Protein AF-A0A445DQE1-F1 (afdb_monomer)

Structure (mmCIF, N/CA/C/O backbone):
data_AF-A0A445DQE1-F1
#
_entry.id   AF-A0A445DQE1-F1
#
loop_
_atom_site.group_PDB
_atom_site.id
_atom_site.type_symbol
_atom_site.label_atom_id
_atom_site.label_alt_id
_atom_site.label_comp_id
_atom_site.label_asym_id
_atom_site.label_entity_id
_atom_site.label_seq_id
_atom_s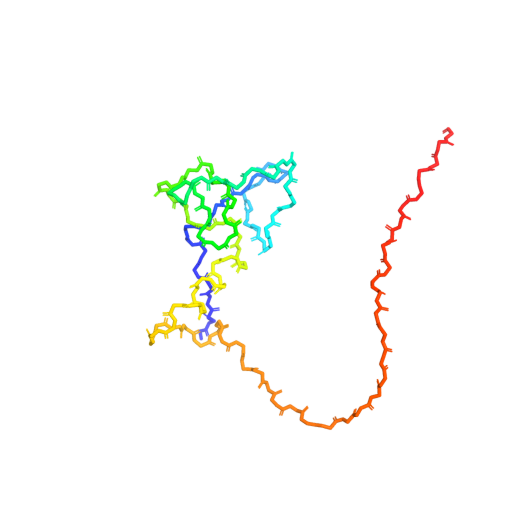ite.pdbx_PDB_ins_code
_atom_site.Cartn_x
_atom_site.Cartn_y
_atom_site.Cartn_z
_atom_site.occupancy
_atom_site.B_iso_or_equiv
_atom_site.auth_seq_id
_atom_site.auth_comp_id
_atom_site.auth_asym_id
_atom_site.auth_atom_id
_atom_site.pdbx_PDB_model_num
ATOM 1 N N . MET A 1 1 ? -15.034 1.030 21.301 1.00 61.09 1 MET A N 1
ATOM 2 C CA . MET A 1 1 ? -13.788 0.702 20.568 1.00 61.09 1 MET A CA 1
ATOM 3 C C . MET A 1 1 ? -13.894 1.284 19.170 1.00 61.09 1 MET A C 1
ATOM 5 O O . MET A 1 1 ? -14.986 1.250 18.622 1.00 61.09 1 MET A O 1
ATOM 9 N N . ARG A 1 2 ? -12.818 1.865 18.627 1.00 74.31 2 ARG A N 1
ATOM 10 C CA . ARG A 1 2 ? -12.796 2.311 17.226 1.00 74.31 2 ARG A CA 1
ATOM 11 C C . ARG A 1 2 ? -12.384 1.144 16.342 1.00 74.31 2 ARG A C 1
ATOM 13 O O . ARG A 1 2 ? -11.491 0.381 16.709 1.00 74.31 2 ARG A O 1
ATOM 20 N N . GLU A 1 3 ? -13.041 1.019 15.206 1.00 75.94 3 GLU A N 1
ATOM 21 C CA . GLU A 1 3 ? -12.692 0.039 14.194 1.00 75.94 3 GLU A CA 1
ATOM 22 C C . GLU A 1 3 ? -11.562 0.594 13.317 1.00 75.94 3 GLU A C 1
ATOM 24 O O . GLU A 1 3 ? -11.566 1.773 12.962 1.00 75.94 3 GLU A O 1
ATOM 29 N N . HIS A 1 4 ? -10.560 -0.232 13.010 1.00 79.19 4 HIS A N 1
ATOM 30 C CA . HIS A 1 4 ? -9.369 0.194 12.275 1.00 79.19 4 HIS A CA 1
ATOM 31 C C . HIS A 1 4 ? -9.087 -0.758 11.118 1.00 79.19 4 HIS A C 1
ATOM 33 O O . HIS A 1 4 ? -9.149 -1.978 11.267 1.00 79.19 4 HIS A O 1
ATOM 39 N N . ILE A 1 5 ? -8.707 -0.193 9.974 1.00 82.88 5 ILE A N 1
ATOM 40 C CA . ILE A 1 5 ? -8.206 -0.969 8.843 1.00 82.88 5 ILE A CA 1
ATOM 41 C C . ILE A 1 5 ? -6.799 -1.452 9.185 1.00 82.88 5 ILE A C 1
ATOM 43 O O . ILE A 1 5 ? -5.920 -0.660 9.521 1.00 82.88 5 ILE A O 1
ATOM 47 N N . ASP A 1 6 ? -6.567 -2.754 9.043 1.00 86.81 6 ASP A N 1
ATOM 48 C CA . ASP A 1 6 ? -5.219 -3.294 9.103 1.00 86.81 6 ASP A CA 1
ATOM 49 C C . ASP A 1 6 ? -4.388 -2.741 7.932 1.00 86.81 6 ASP A C 1
ATOM 51 O O . ASP A 1 6 ? -4.679 -3.000 6.762 1.00 86.81 6 ASP A O 1
ATOM 55 N N . CYS A 1 7 ? -3.326 -2.002 8.237 1.00 89.81 7 CYS A N 1
ATOM 56 C CA . CYS A 1 7 ? -2.404 -1.448 7.246 1.00 89.81 7 CYS A CA 1
ATOM 57 C C . CYS A 1 7 ? -1.252 -2.402 6.881 1.00 89.81 7 CYS A C 1
ATOM 59 O O . CYS A 1 7 ? -0.418 -2.065 6.038 1.00 89.81 7 CYS A O 1
ATOM 61 N N . SER A 1 8 ? -1.200 -3.608 7.463 1.00 90.62 8 SER A N 1
ATOM 62 C CA . SER A 1 8 ? -0.176 -4.602 7.133 1.00 90.62 8 SER A CA 1
ATOM 63 C C . SER A 1 8 ? -0.215 -4.997 5.650 1.00 90.62 8 SER A C 1
ATOM 65 O O . SER A 1 8 ? -1.258 -4.935 4.985 1.00 90.62 8 SER A O 1
ATOM 67 N N . GLN A 1 9 ? 0.931 -5.417 5.108 1.00 93.38 9 GLN A N 1
ATOM 68 C CA . GLN A 1 9 ? 1.095 -5.830 3.704 1.00 93.38 9 GLN A CA 1
ATOM 69 C C . GLN A 1 9 ? 0.796 -4.739 2.656 1.00 93.38 9 GLN A C 1
ATOM 71 O O . GLN A 1 9 ? 0.813 -5.031 1.452 1.00 93.38 9 GLN A O 1
ATOM 76 N N . ILE A 1 10 ? 0.536 -3.495 3.075 1.00 94.81 10 ILE A N 1
ATOM 77 C CA . ILE A 1 10 ? 0.530 -2.334 2.188 1.00 94.81 10 ILE A CA 1
ATOM 78 C C . ILE A 1 10 ? 1.958 -1.807 2.109 1.00 94.81 10 ILE A C 1
ATOM 80 O O . ILE A 1 10 ? 2.621 -1.629 3.127 1.00 94.81 10 ILE A O 1
ATOM 84 N N . GLN A 1 11 ? 2.440 -1.578 0.893 1.00 94.62 11 GLN A N 1
ATOM 85 C CA . GLN A 1 11 ? 3.762 -1.016 0.688 1.00 94.62 11 GLN A CA 1
ATOM 86 C C . GLN A 1 11 ? 3.842 0.413 1.259 1.00 94.62 11 GLN A C 1
ATOM 88 O O . GLN A 1 11 ? 3.069 1.273 0.826 1.00 94.62 11 GLN A O 1
ATOM 93 N N . PRO A 1 12 ? 4.801 0.698 2.156 1.00 94.94 12 PRO A N 1
ATOM 94 C CA . PRO A 1 12 ? 5.110 2.057 2.558 1.00 94.94 12 PRO A CA 1
ATOM 95 C C . PRO A 1 12 ? 5.925 2.771 1.474 1.00 94.94 12 PRO A C 1
ATOM 97 O O . PRO A 1 12 ? 6.743 2.174 0.767 1.00 94.94 12 PRO A O 1
ATOM 100 N N . TYR A 1 13 ? 5.724 4.076 1.373 1.00 92.81 13 TYR A N 1
ATOM 101 C CA . TYR A 1 13 ? 6.457 4.979 0.497 1.00 92.81 13 TYR A CA 1
ATOM 102 C C . TYR A 1 13 ? 7.252 5.975 1.325 1.00 92.81 13 TYR A C 1
ATOM 104 O O . TYR A 1 13 ? 6.909 6.268 2.466 1.00 92.81 13 TYR A O 1
ATOM 112 N N . LYS A 1 14 ? 8.309 6.524 0.728 1.00 93.25 14 LYS A N 1
ATOM 113 C CA . LYS A 1 14 ? 9.028 7.657 1.305 1.00 93.25 14 LYS A CA 1
ATOM 114 C C . LYS A 1 14 ? 8.480 8.943 0.701 1.00 93.25 14 LYS A C 1
ATOM 116 O O . LYS A 1 14 ? 8.559 9.120 -0.511 1.00 93.25 14 LYS A O 1
ATOM 121 N N . SER A 1 15 ? 7.955 9.826 1.540 1.00 91.44 15 SER A N 1
ATOM 122 C CA . SER A 1 15 ? 7.586 11.194 1.170 1.00 91.44 15 SER A CA 1
ATOM 123 C C . SER A 1 15 ? 8.190 12.136 2.197 1.00 91.44 15 SER A C 1
ATOM 125 O O . SER A 1 15 ? 8.043 11.897 3.392 1.00 91.44 15 SER A O 1
ATOM 127 N N . ASN A 1 16 ? 8.925 13.159 1.757 1.00 92.69 16 ASN A N 1
ATOM 128 C CA . ASN A 1 16 ? 9.568 14.130 2.652 1.00 92.69 16 ASN A CA 1
ATOM 129 C C . ASN A 1 16 ? 10.356 13.481 3.810 1.00 92.69 16 ASN A C 1
ATOM 131 O O . ASN A 1 16 ? 10.267 13.911 4.953 1.00 92.69 16 ASN A O 1
ATOM 135 N N . LYS A 1 17 ? 11.124 12.420 3.514 1.00 93.50 17 LYS A N 1
ATOM 136 C CA . LYS A 1 17 ? 11.902 11.617 4.486 1.00 93.50 17 LYS A CA 1
ATOM 137 C C . LYS A 1 17 ? 11.068 10.824 5.513 1.00 93.50 17 LYS A C 1
ATOM 139 O O . LYS A 1 17 ? 11.652 10.134 6.342 1.00 93.50 17 LYS A O 1
ATOM 144 N N . LEU A 1 18 ? 9.739 10.842 5.420 1.00 94.62 18 LEU A N 1
ATOM 145 C CA . LEU A 1 18 ? 8.825 10.072 6.265 1.00 94.62 18 LEU A CA 1
ATOM 146 C C . LEU A 1 18 ? 8.307 8.822 5.545 1.00 94.62 18 LEU A C 1
ATOM 148 O O . LEU A 1 18 ? 8.179 8.802 4.318 1.00 94.62 18 LEU A O 1
ATOM 152 N N . SER A 1 19 ? 7.998 7.782 6.323 1.00 93.44 19 SER A N 1
ATOM 153 C CA . SER A 1 19 ? 7.324 6.574 5.839 1.00 93.44 19 SER A CA 1
ATOM 154 C C . SER A 1 19 ? 5.816 6.801 5.843 1.00 93.44 19 SER A C 1
ATOM 156 O O . SER A 1 19 ? 5.227 7.033 6.897 1.00 93.44 19 SER A O 1
ATOM 158 N N . VAL A 1 20 ? 5.194 6.751 4.669 1.00 95.12 20 VAL A N 1
ATOM 159 C CA . VAL A 1 20 ? 3.766 7.020 4.481 1.00 95.12 20 VAL A CA 1
ATOM 160 C C . VAL A 1 20 ? 3.090 5.871 3.750 1.00 95.12 20 VAL A C 1
ATOM 162 O O . VAL A 1 20 ? 3.708 5.170 2.949 1.00 95.12 20 VAL A O 1
ATOM 165 N N . ILE A 1 21 ? 1.795 5.694 3.991 1.00 94.44 21 ILE A N 1
ATOM 166 C CA . ILE A 1 21 ? 0.959 4.761 3.238 1.00 94.44 21 ILE A CA 1
ATOM 167 C C . ILE A 1 21 ? 0.063 5.570 2.312 1.00 94.44 21 ILE A C 1
ATOM 169 O O . ILE A 1 21 ? -0.560 6.546 2.722 1.00 94.44 21 ILE A O 1
ATOM 173 N N . ALA A 1 22 ? -0.003 5.156 1.052 1.00 94.06 22 ALA A N 1
ATOM 174 C CA . ALA A 1 22 ? -0.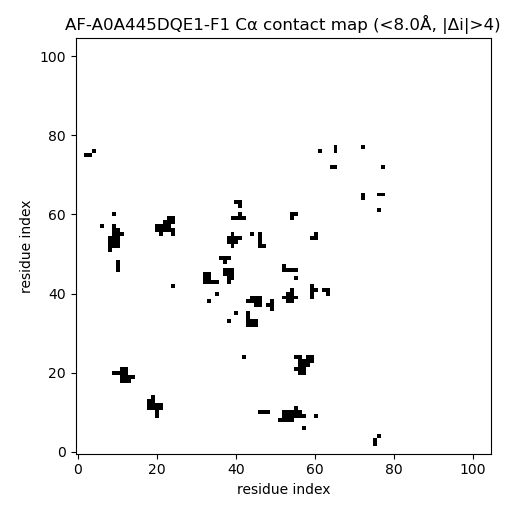846 5.815 0.076 1.00 94.06 22 ALA A CA 1
ATOM 175 C C . ALA A 1 22 ? -2.319 5.439 0.270 1.00 94.06 22 ALA A C 1
ATOM 177 O O . ALA A 1 22 ? -2.652 4.255 0.384 1.00 94.06 22 ALA A O 1
ATOM 178 N N . LEU A 1 23 ? -3.203 6.438 0.248 1.00 93.50 23 LEU A N 1
ATOM 179 C CA . LEU A 1 23 ? -4.650 6.215 0.230 1.00 93.50 23 LEU A CA 1
ATOM 180 C C . LEU A 1 23 ? -5.067 5.586 -1.106 1.00 93.50 23 LEU A C 1
ATOM 182 O O . LEU A 1 23 ? -5.633 4.493 -1.128 1.00 93.50 23 LEU A O 1
ATOM 186 N N . GLU A 1 24 ? -4.658 6.212 -2.209 1.00 93.06 24 GLU A N 1
ATOM 187 C CA . GLU A 1 24 ? -4.890 5.763 -3.584 1.00 93.06 24 GLU A CA 1
ATOM 188 C C . GLU A 1 24 ? -3.595 5.309 -4.277 1.00 93.06 24 GLU A C 1
ATOM 190 O O . GLU A 1 24 ? -2.498 5.660 -3.832 1.00 93.06 24 GLU A O 1
ATOM 195 N N . PRO A 1 25 ? -3.665 4.502 -5.354 1.00 91.56 25 PRO A N 1
ATOM 196 C CA . PRO A 1 25 ? -2.483 4.136 -6.117 1.00 91.56 25 PRO A CA 1
ATOM 197 C C . PRO A 1 25 ? -1.792 5.396 -6.641 1.00 91.56 25 PRO A C 1
ATOM 199 O O . PRO A 1 25 ? -2.412 6.200 -7.332 1.00 91.56 25 PRO A O 1
ATOM 202 N N . LEU A 1 26 ? -0.496 5.546 -6.355 1.00 89.19 26 LEU A N 1
ATOM 203 C CA . LEU A 1 26 ? 0.286 6.658 -6.895 1.00 89.19 26 LEU A CA 1
ATOM 204 C C . LEU A 1 26 ? 0.214 6.657 -8.436 1.00 89.19 26 LEU A C 1
ATOM 206 O O . LEU A 1 26 ? 0.153 5.573 -9.035 1.00 89.19 26 LEU A O 1
ATOM 210 N N . PRO A 1 27 ? 0.297 7.825 -9.097 1.00 83.12 27 PRO A N 1
ATOM 211 C CA . PRO A 1 27 ? 0.429 7.892 -10.547 1.00 83.12 27 PRO A CA 1
ATOM 212 C C . PRO A 1 27 ? 1.665 7.104 -11.014 1.00 83.12 27 PRO A C 1
ATOM 214 O O . PRO A 1 27 ? 2.652 6.925 -10.289 1.00 83.12 27 PRO A O 1
ATOM 217 N N . HIS A 1 28 ? 1.572 6.506 -12.198 1.00 69.75 28 HIS A N 1
ATOM 218 C CA . HIS A 1 28 ? 2.596 5.614 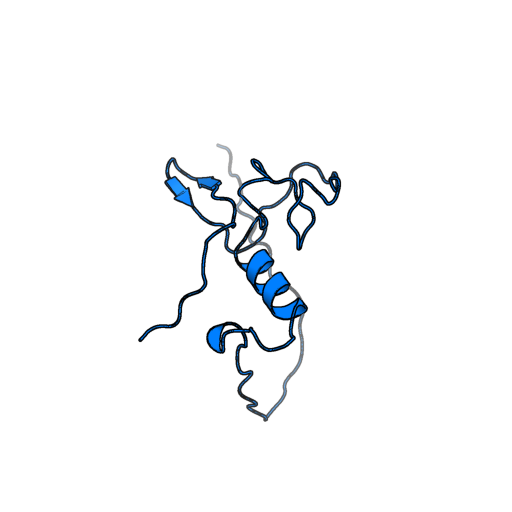-12.741 1.00 69.75 28 HIS A CA 1
ATOM 219 C C . HIS A 1 28 ? 3.385 6.346 -13.830 1.00 69.75 28 HIS A C 1
ATOM 221 O O . HIS A 1 28 ? 2.783 6.823 -14.782 1.00 69.75 28 HIS A O 1
ATOM 227 N N . HIS A 1 29 ? 4.717 6.367 -13.744 1.00 55.12 29 HIS A N 1
ATOM 228 C CA . HIS A 1 29 ? 5.593 6.938 -14.782 1.00 55.12 29 HIS A CA 1
ATOM 229 C C . HIS A 1 29 ? 6.020 5.909 -15.855 1.00 55.12 29 HIS A C 1
ATOM 231 O O . HIS A 1 29 ? 7.083 6.021 -16.450 1.00 55.12 29 HIS A O 1
ATOM 237 N N . GLY A 1 30 ? 5.215 4.869 -16.105 1.00 54.88 30 GLY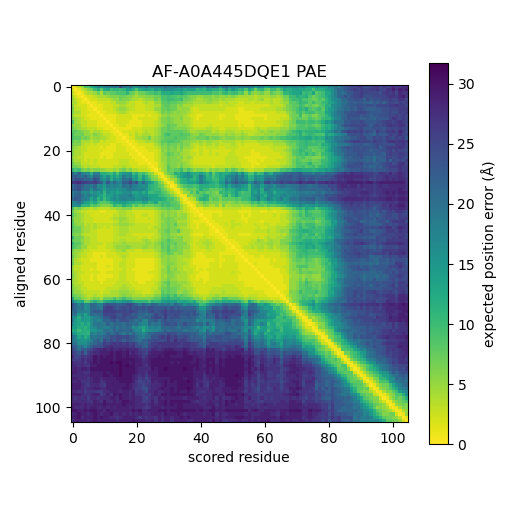 A N 1
ATOM 238 C CA . GLY A 1 30 ? 5.563 3.836 -17.094 1.00 54.88 30 GLY A CA 1
ATOM 239 C C . GLY A 1 30 ? 4.713 2.580 -16.959 1.00 54.88 30 GLY A C 1
ATOM 240 O O . GLY A 1 30 ? 4.935 1.759 -16.075 1.00 54.88 30 GLY A O 1
ATOM 241 N N . SER A 1 31 ? 3.677 2.461 -17.778 1.00 54.72 31 SER A N 1
ATOM 242 C CA . SER A 1 31 ? 2.622 1.446 -17.717 1.00 54.72 31 SER A CA 1
ATOM 243 C C . SER A 1 31 ? 3.069 0.070 -18.226 1.00 54.72 31 SER A C 1
ATOM 245 O O . SER A 1 31 ? 2.595 -0.428 -19.239 1.00 54.72 31 SER A O 1
ATOM 247 N N . VAL A 1 32 ? 3.932 -0.615 -17.483 1.00 59.75 32 VAL A N 1
ATOM 248 C CA . VAL A 1 32 ? 4.211 -2.038 -17.720 1.00 59.75 32 VAL A CA 1
ATOM 249 C C . VAL A 1 32 ? 3.514 -2.862 -16.644 1.00 59.75 32 VAL A C 1
ATOM 251 O O . VAL A 1 32 ? 3.959 -2.941 -15.499 1.00 59.75 32 VAL A O 1
ATOM 254 N N . LYS A 1 33 ? 2.358 -3.437 -17.009 1.00 61.75 33 LYS A N 1
ATOM 255 C CA . LYS A 1 33 ? 1.634 -4.415 -16.183 1.00 61.75 33 LYS A CA 1
ATOM 256 C C . LYS A 1 33 ? 2.585 -5.587 -15.924 1.00 61.75 33 LYS A C 1
ATOM 258 O O . LYS A 1 33 ? 2.946 -6.300 -16.855 1.00 61.75 33 LYS A O 1
ATOM 263 N N . TRP A 1 34 ? 3.028 -5.754 -14.680 1.00 65.44 34 TRP A N 1
ATOM 264 C CA . TRP A 1 34 ? 4.024 -6.772 -14.342 1.00 65.44 34 TRP A CA 1
ATOM 265 C C . TRP A 1 34 ? 3.369 -8.135 -14.091 1.00 65.44 34 TRP A C 1
ATOM 267 O O . TRP A 1 34 ? 2.163 -8.220 -13.846 1.00 65.44 34 TRP A O 1
ATOM 277 N N . ARG A 1 35 ? 4.162 -9.216 -14.148 1.00 64.06 35 ARG A N 1
ATOM 278 C CA . ARG A 1 35 ? 3.674 -10.574 -13.856 1.00 64.06 35 ARG A CA 1
ATOM 279 C C . ARG A 1 35 ? 2.983 -10.622 -12.487 1.00 64.06 35 ARG A C 1
ATOM 281 O O . ARG A 1 35 ? 3.479 -10.054 -11.516 1.00 64.06 35 ARG A O 1
ATOM 288 N N . MET A 1 36 ? 1.867 -11.353 -12.420 1.00 64.31 36 MET A N 1
ATOM 289 C CA . MET A 1 36 ? 0.944 -11.383 -11.275 1.00 64.31 36 MET A CA 1
ATOM 290 C C . MET A 1 36 ? 1.648 -11.626 -9.928 1.00 64.31 36 MET A C 1
ATOM 292 O O . MET A 1 36 ? 1.282 -11.014 -8.929 1.00 64.31 36 MET A O 1
ATOM 296 N N . ALA A 1 37 ? 2.690 -12.466 -9.914 1.00 69.69 37 ALA A N 1
ATOM 297 C CA . ALA A 1 37 ? 3.412 -12.865 -8.706 1.00 69.69 37 ALA A CA 1
ATOM 298 C C . ALA A 1 37 ? 4.170 -11.723 -8.002 1.00 69.69 37 ALA A C 1
ATOM 300 O O . ALA A 1 37 ? 4.332 -11.776 -6.787 1.00 69.69 37 ALA A O 1
ATOM 301 N N . SER A 1 38 ? 4.607 -10.684 -8.724 1.00 79.12 38 SER A N 1
ATOM 302 C CA . SER A 1 38 ? 5.408 -9.578 -8.166 1.00 79.12 38 SER A CA 1
ATOM 303 C C . SER A 1 38 ? 4.687 -8.226 -8.168 1.00 79.12 38 SER A C 1
ATOM 305 O O . SER A 1 38 ? 5.308 -7.160 -8.106 1.00 79.12 38 SER A O 1
ATOM 307 N N . SER A 1 39 ? 3.356 -8.264 -8.237 1.00 90.00 39 SER A N 1
ATOM 308 C CA . SER A 1 39 ? 2.519 -7.081 -8.407 1.00 90.00 39 SER A CA 1
ATOM 309 C C . SER A 1 39 ? 1.407 -6.984 -7.361 1.00 90.00 39 SER A C 1
ATOM 311 O O . SER A 1 39 ? 1.015 -7.968 -6.736 1.00 90.00 39 SER A O 1
ATOM 313 N N . CYS A 1 40 ? 0.887 -5.772 -7.176 1.00 91.44 40 CYS A N 1
ATOM 314 C CA . CYS A 1 40 ? -0.282 -5.495 -6.357 1.00 91.44 40 CYS A CA 1
ATOM 315 C C . CYS A 1 40 ? -1.456 -6.360 -6.821 1.00 91.44 40 CYS A C 1
ATOM 317 O O . CYS A 1 40 ? -1.827 -6.327 -7.997 1.00 91.44 40 CYS A O 1
ATOM 319 N N . LYS A 1 41 ? -2.095 -7.065 -5.881 1.00 89.88 41 LYS A N 1
ATOM 320 C CA . LYS A 1 41 ? -3.221 -7.963 -6.185 1.00 89.88 41 LYS A CA 1
ATOM 321 C C . LYS A 1 41 ? -4.417 -7.256 -6.833 1.00 89.88 41 LYS A C 1
ATOM 323 O O . LYS A 1 41 ? -5.217 -7.911 -7.492 1.00 89.88 41 LYS A O 1
ATOM 328 N N . THR A 1 42 ? -4.532 -5.937 -6.668 1.00 90.69 42 THR A N 1
ATOM 329 C CA . THR A 1 42 ? -5.688 -5.160 -7.139 1.00 90.69 42 THR A CA 1
ATOM 330 C C . THR A 1 42 ? -5.413 -4.428 -8.447 1.00 90.69 42 THR A C 1
ATOM 332 O O . THR A 1 42 ? -6.167 -4.586 -9.403 1.00 90.69 42 THR A O 1
ATOM 335 N N . CYS A 1 43 ? -4.343 -3.631 -8.514 1.00 89.38 43 CYS A N 1
ATOM 336 C CA . CYS A 1 43 ? -4.043 -2.783 -9.676 1.00 89.38 43 CYS A CA 1
ATOM 337 C C . CYS A 1 43 ? -2.885 -3.297 -10.547 1.00 89.38 43 CYS A C 1
ATOM 339 O O . CYS A 1 43 ? -2.554 -2.667 -11.547 1.00 89.38 43 CYS A O 1
ATOM 341 N N . ARG A 1 44 ? -2.254 -4.425 -10.180 1.00 87.75 44 ARG A N 1
ATOM 342 C CA . ARG A 1 44 ? -1.112 -5.038 -10.890 1.00 87.75 44 ARG A CA 1
ATOM 343 C C . ARG A 1 44 ? 0.128 -4.135 -11.022 1.00 87.75 44 ARG A C 1
ATOM 345 O O . ARG A 1 44 ? 1.006 -4.393 -11.844 1.00 87.75 44 ARG A O 1
ATOM 352 N N . ARG A 1 45 ? 0.236 -3.099 -10.182 1.00 87.25 45 ARG A N 1
ATOM 353 C CA . ARG A 1 45 ? 1.444 -2.269 -10.036 1.00 87.25 45 ARG A CA 1
ATOM 354 C C . ARG A 1 45 ? 2.585 -3.080 -9.421 1.00 87.25 45 ARG A C 1
ATOM 356 O O . ARG A 1 45 ? 2.345 -3.843 -8.491 1.00 87.25 45 ARG A O 1
ATOM 363 N N . LYS A 1 46 ? 3.822 -2.885 -9.886 1.00 87.75 46 LYS A N 1
ATOM 364 C CA . LYS A 1 46 ? 5.013 -3.515 -9.290 1.00 87.75 46 LYS A CA 1
ATOM 365 C C . LYS A 1 46 ? 5.180 -3.091 -7.826 1.00 87.75 46 LYS A C 1
ATOM 367 O O . LYS A 1 46 ? 5.109 -1.901 -7.513 1.00 87.75 46 LYS A O 1
ATOM 372 N N . LEU A 1 47 ? 5.427 -4.064 -6.954 1.00 90.06 47 LEU A N 1
ATOM 373 C CA . LEU A 1 47 ? 5.781 -3.825 -5.555 1.00 90.06 47 LEU A CA 1
ATOM 374 C C . LEU A 1 47 ? 7.303 -3.897 -5.393 1.00 90.06 47 LEU A C 1
ATOM 376 O O . LEU A 1 47 ? 7.966 -4.692 -6.057 1.00 90.06 47 LEU A O 1
ATOM 380 N N . ALA A 1 48 ? 7.857 -3.060 -4.519 1.00 89.19 48 ALA A N 1
ATOM 381 C CA . ALA A 1 48 ? 9.282 -3.014 -4.207 1.00 89.19 48 ALA A CA 1
ATOM 382 C C . ALA A 1 48 ? 9.752 -4.323 -3.559 1.00 89.19 48 ALA A C 1
ATOM 384 O O . ALA A 1 48 ? 10.823 -4.821 -3.886 1.00 89.19 48 ALA A O 1
ATOM 385 N N . ASN A 1 49 ? 8.921 -4.899 -2.685 1.00 89.50 49 ASN A N 1
ATOM 386 C CA . ASN A 1 49 ? 9.163 -6.205 -2.086 1.00 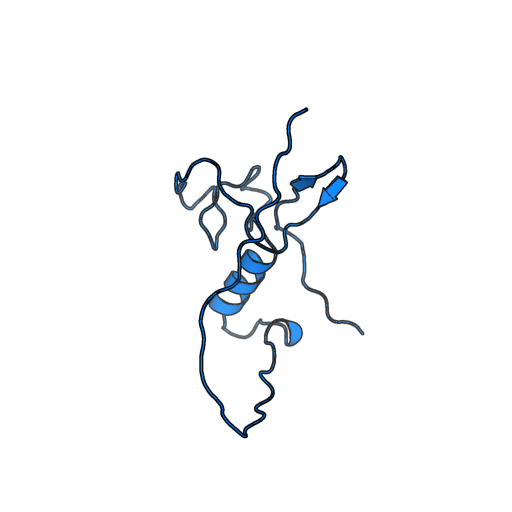89.50 49 ASN A CA 1
ATOM 387 C C . ASN A 1 49 ? 7.873 -7.050 -2.114 1.00 89.50 49 ASN A C 1
ATOM 389 O O . ASN A 1 49 ? 7.039 -6.922 -1.216 1.00 89.50 49 ASN A O 1
ATOM 393 N N . PRO A 1 50 ? 7.678 -7.894 -3.143 1.00 87.62 50 PRO A N 1
ATOM 394 C CA . PRO A 1 50 ? 6.459 -8.690 -3.300 1.00 87.62 50 PRO A CA 1
ATOM 395 C C . PRO A 1 50 ? 6.324 -9.848 -2.296 1.00 87.62 50 PRO A C 1
ATOM 397 O O . PRO A 1 50 ? 5.239 -10.416 -2.175 1.00 87.62 50 PRO A O 1
ATOM 400 N N . ASN A 1 51 ? 7.392 -10.191 -1.563 1.00 89.31 51 ASN A N 1
ATOM 401 C CA . ASN A 1 51 ? 7.333 -11.194 -0.496 1.00 89.31 51 ASN A CA 1
ATOM 402 C C . ASN A 1 51 ? 6.695 -10.624 0.780 1.00 89.31 51 ASN A C 1
ATOM 404 O O . ASN A 1 51 ? 6.031 -11.351 1.513 1.00 89.31 51 ASN A O 1
ATOM 408 N N . LEU A 1 52 ? 6.866 -9.319 1.021 1.00 91.50 52 LEU A N 1
ATOM 409 C CA . LEU A 1 52 ? 6.343 -8.624 2.202 1.00 91.50 52 LEU A CA 1
ATOM 410 C C . LEU A 1 52 ? 5.026 -7.893 1.926 1.00 91.50 52 LEU A C 1
ATOM 412 O O . LEU A 1 52 ? 4.135 -7.852 2.774 1.00 91.50 52 LEU A O 1
ATOM 416 N N . TYR A 1 53 ? 4.891 -7.312 0.734 1.00 93.50 53 TYR A N 1
ATOM 417 C CA . TYR A 1 53 ? 3.758 -6.467 0.380 1.00 93.50 53 TYR A CA 1
ATOM 418 C C . TYR A 1 53 ? 2.881 -7.135 -0.668 1.00 93.50 53 TYR A C 1
ATOM 420 O O . TYR A 1 53 ? 3.362 -7.785 -1.595 1.00 93.50 53 TYR A O 1
ATOM 428 N N . ARG A 1 54 ? 1.567 -6.936 -0.544 1.00 93.25 54 ARG A N 1
ATOM 429 C CA . ARG A 1 54 ? 0.566 -7.445 -1.498 1.00 93.25 54 ARG A CA 1
ATOM 430 C C . ARG A 1 54 ? -0.278 -6.343 -2.125 1.00 93.25 54 ARG A C 1
ATOM 432 O O . ARG A 1 54 ? -0.917 -6.582 -3.153 1.00 93.25 54 ARG A O 1
ATOM 439 N N . TYR A 1 55 ? -0.256 -5.150 -1.535 1.00 94.06 55 TYR A N 1
ATOM 440 C CA . TYR A 1 55 ? -1.029 -3.992 -1.968 1.00 94.06 55 TYR A CA 1
ATOM 441 C C . TYR A 1 55 ? -0.141 -2.752 -2.055 1.00 94.06 55 TYR A C 1
ATOM 443 O O . TYR A 1 55 ? 0.812 -2.603 -1.295 1.00 94.06 55 TYR A O 1
ATOM 451 N N . CYS A 1 56 ? -0.466 -1.852 -2.981 1.00 93.56 56 CYS A N 1
ATOM 452 C CA . CYS A 1 56 ? 0.241 -0.580 -3.144 1.00 93.56 56 CYS A CA 1
ATOM 453 C C . CYS A 1 56 ? -0.455 0.605 -2.459 1.00 93.56 56 CYS A C 1
ATOM 455 O O . CYS A 1 56 ? 0.121 1.677 -2.390 1.00 93.56 56 CYS A O 1
ATOM 457 N N . SER A 1 57 ? -1.706 0.458 -2.025 1.00 94.56 57 SER A N 1
ATOM 458 C CA . SER A 1 57 ? -2.479 1.529 -1.387 1.00 94.56 57 SER A CA 1
ATOM 459 C C . SER A 1 57 ? -3.580 0.949 -0.503 1.00 94.56 57 SER A C 1
ATOM 461 O O . SER A 1 57 ? -3.935 -0.230 -0.646 1.00 94.56 57 SER A O 1
ATOM 463 N N . ILE A 1 58 ? -4.141 1.783 0.375 1.00 94.12 58 ILE A N 1
ATOM 464 C CA . ILE A 1 58 ? -5.293 1.435 1.218 1.00 94.12 58 ILE A CA 1
ATOM 465 C C . ILE A 1 58 ? -6.486 1.054 0.342 1.00 94.12 58 ILE A C 1
ATOM 467 O O . ILE A 1 58 ? -7.036 -0.035 0.517 1.00 94.12 58 ILE A O 1
ATOM 471 N N . SER A 1 59 ? -6.809 1.851 -0.680 1.00 93.25 59 SER A N 1
ATOM 472 C CA . SER A 1 59 ? -7.906 1.548 -1.605 1.00 93.2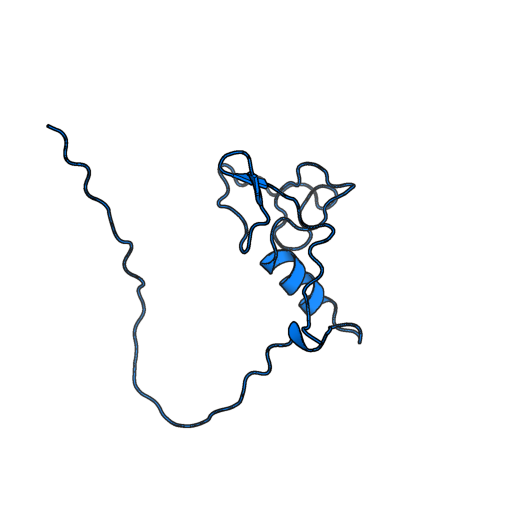5 59 SER A CA 1
ATOM 473 C C . SER A 1 59 ? -7.730 0.201 -2.315 1.00 93.25 59 SER A C 1
ATOM 475 O O . SER A 1 59 ? -8.692 -0.546 -2.504 1.00 93.25 59 SER A O 1
ATOM 477 N N . CYS A 1 60 ? -6.491 -0.192 -2.640 1.00 92.69 60 CYS A N 1
ATOM 478 C CA . CYS A 1 60 ? -6.219 -1.504 -3.217 1.00 92.69 60 CYS A CA 1
ATOM 479 C C . CYS A 1 60 ? -6.502 -2.645 -2.238 1.00 92.69 60 CYS A C 1
ATOM 481 O O . CYS A 1 60 ? -7.053 -3.662 -2.664 1.00 92.69 60 CYS A O 1
ATOM 483 N N . LYS A 1 61 ? -6.139 -2.497 -0.958 1.00 92.00 61 LYS A N 1
ATOM 484 C CA . LYS A 1 61 ? -6.424 -3.508 0.068 1.00 92.00 61 LYS A CA 1
ATOM 485 C C . LYS A 1 61 ? -7.926 -3.617 0.320 1.00 92.00 61 LYS A C 1
ATOM 487 O O . LYS A 1 61 ? -8.456 -4.722 0.265 1.00 92.00 61 LYS A O 1
ATOM 492 N N . VAL A 1 62 ? -8.609 -2.484 0.483 1.00 90.88 62 VAL A N 1
ATOM 493 C CA . VAL A 1 62 ? -10.067 -2.411 0.673 1.00 90.88 62 VAL A CA 1
ATOM 494 C C . VAL A 1 62 ? -10.804 -3.121 -0.464 1.00 90.88 62 VAL A C 1
ATOM 496 O O . VAL A 1 62 ? -11.564 -4.055 -0.222 1.00 90.88 62 VAL A O 1
ATOM 499 N N . ARG A 1 63 ? -10.493 -2.785 -1.723 1.00 89.88 63 ARG A N 1
ATOM 500 C CA . ARG A 1 63 ? -11.090 -3.443 -2.900 1.00 89.88 63 ARG A CA 1
ATOM 501 C C . ARG A 1 63 ? -10.823 -4.947 -2.949 1.00 89.88 63 ARG A C 1
ATOM 503 O O . ARG A 1 63 ? -11.654 -5.694 -3.456 1.00 89.88 63 ARG A O 1
ATOM 510 N N . ALA A 1 64 ? -9.662 -5.400 -2.479 1.00 87.62 64 ALA A N 1
ATOM 511 C CA . ALA A 1 64 ? -9.344 -6.822 -2.443 1.00 87.62 64 ALA A CA 1
ATOM 512 C C . ALA A 1 64 ? -10.092 -7.569 -1.334 1.00 87.62 64 ALA A C 1
ATOM 514 O O . ALA A 1 64 ? -10.424 -8.731 -1.535 1.00 87.62 64 ALA A O 1
ATOM 515 N N . VAL A 1 65 ? -10.347 -6.926 -0.193 1.00 85.12 65 VAL A N 1
ATOM 516 C CA . VAL A 1 65 ? -11.171 -7.486 0.889 1.00 85.12 65 VAL A CA 1
ATOM 517 C C . VAL A 1 65 ? -12.628 -7.584 0.440 1.00 85.12 65 VAL A C 1
ATOM 519 O O . VAL A 1 65 ? -13.216 -8.653 0.552 1.00 85.12 65 VAL A O 1
ATOM 522 N N . LEU A 1 66 ? -13.163 -6.523 -0.172 1.00 82.62 66 LEU A N 1
ATOM 523 C CA . LEU A 1 66 ? -14.532 -6.500 -0.698 1.00 82.62 66 LEU A CA 1
ATOM 524 C C . LEU A 1 66 ? -14.783 -7.583 -1.762 1.00 82.62 66 LEU A C 1
ATOM 526 O O . LEU A 1 66 ? -15.848 -8.180 -1.787 1.00 82.62 66 LEU A O 1
ATOM 530 N N . LYS A 1 67 ? -13.798 -7.883 -2.621 1.00 79.75 67 LYS A N 1
ATOM 531 C CA . LYS A 1 67 ? -13.926 -8.909 -3.677 1.00 79.75 67 LYS A CA 1
ATOM 532 C C . LYS A 1 67 ? -13.880 -10.361 -3.191 1.00 79.75 67 LYS A C 1
ATOM 534 O O . LYS A 1 67 ? -14.144 -11.254 -3.987 1.00 79.75 67 LYS A O 1
ATOM 539 N N . LYS A 1 68 ? -13.458 -10.616 -1.952 1.00 69.00 68 LYS A N 1
ATOM 540 C CA . LYS A 1 68 ? -13.245 -11.969 -1.404 1.00 69.00 68 LYS A CA 1
ATOM 541 C C . LYS A 1 68 ? -14.399 -12.440 -0.518 1.00 69.00 68 LYS A C 1
ATOM 543 O O . LYS A 1 68 ? -14.190 -13.316 0.310 1.00 69.00 68 LYS A O 1
ATOM 548 N N . SER A 1 69 ? -15.560 -11.804 -0.620 1.00 56.22 69 SER A N 1
ATOM 549 C CA . SER A 1 69 ? -16.671 -11.963 0.311 1.00 56.22 69 SER A CA 1
ATOM 550 C C . SER A 1 69 ? -17.272 -13.374 0.301 1.00 56.22 69 SER A C 1
ATOM 552 O O . SER A 1 69 ? -18.278 -13.602 -0.355 1.00 56.22 69 SER A O 1
ATOM 554 N N . ASP A 1 70 ? -16.680 -14.249 1.112 1.00 54.69 70 ASP A N 1
ATOM 555 C CA . ASP A 1 70 ? -17.352 -15.273 1.907 1.00 54.69 70 ASP A CA 1
ATOM 556 C C . ASP A 1 70 ? -16.983 -14.970 3.381 1.00 54.69 70 ASP A C 1
ATOM 558 O O . ASP A 1 70 ? -15.868 -15.199 3.845 1.00 54.69 70 ASP A O 1
ATOM 562 N N . HIS A 1 71 ? -17.898 -14.331 4.112 1.00 53.56 71 HIS A N 1
ATOM 563 C CA . HIS A 1 71 ? -17.970 -14.265 5.586 1.00 53.56 71 HIS A CA 1
ATOM 564 C C . HIS A 1 71 ? -16.914 -13.530 6.450 1.00 53.56 71 HIS A C 1
ATOM 566 O O . HIS A 1 71 ? -17.161 -13.400 7.646 1.00 53.56 71 HIS A O 1
ATOM 572 N N . SER A 1 72 ? -15.800 -12.987 5.938 1.00 57.53 72 SER A N 1
ATOM 573 C CA . SER A 1 72 ? -14.763 -12.371 6.810 1.00 57.53 72 SER A CA 1
ATOM 574 C C . SER A 1 72 ? -14.617 -10.841 6.736 1.00 57.53 72 SER A C 1
ATOM 576 O O . SER A 1 72 ? -13.595 -10.314 7.185 1.00 57.53 72 SER A O 1
ATOM 578 N N . VAL A 1 73 ? -15.547 -10.113 6.110 1.00 57.25 73 VAL A N 1
ATOM 579 C CA . VAL A 1 73 ? -15.409 -8.657 5.918 1.00 57.25 73 VAL A CA 1
ATOM 580 C C . VAL A 1 73 ? -15.808 -7.926 7.205 1.00 57.25 73 VAL A C 1
ATOM 582 O O . VAL A 1 73 ? -16.963 -8.033 7.616 1.00 57.25 73 VAL A O 1
ATOM 585 N N . PRO A 1 74 ? -14.898 -7.174 7.851 1.00 59.47 74 PRO A N 1
ATOM 586 C CA . PRO A 1 74 ? -15.253 -6.388 9.023 1.00 59.47 74 PRO A CA 1
ATOM 587 C C . PRO A 1 74 ? -16.271 -5.287 8.664 1.00 59.47 74 PRO A C 1
ATOM 589 O O . PRO A 1 74 ? -16.108 -4.655 7.612 1.00 59.47 74 PRO A O 1
ATOM 592 N N . PRO A 1 75 ? -17.278 -5.013 9.518 1.00 59.72 75 PRO A N 1
ATOM 593 C CA . PRO A 1 75 ? -18.398 -4.117 9.209 1.00 59.72 75 PRO A CA 1
ATOM 594 C C . PRO A 1 75 ? -17.986 -2.720 8.728 1.00 59.72 75 PRO A C 1
ATOM 596 O O . PRO A 1 75 ? -18.628 -2.177 7.841 1.00 59.72 75 PRO A O 1
ATOM 599 N N . PHE A 1 76 ? -16.883 -2.161 9.233 1.00 62.41 76 PHE A N 1
ATOM 600 C CA . PHE A 1 76 ? -16.398 -0.824 8.859 1.00 62.41 76 PHE A CA 1
ATOM 601 C C . PHE A 1 76 ? -15.872 -0.679 7.424 1.00 62.41 76 PHE A C 1
ATOM 603 O O . PHE A 1 76 ? -15.704 0.440 6.945 1.00 62.41 76 PHE A O 1
ATOM 610 N N . ILE A 1 77 ? -15.554 -1.782 6.739 1.00 61.62 77 ILE A N 1
ATOM 611 C CA . ILE A 1 77 ? -15.178 -1.751 5.315 1.00 61.62 77 ILE A CA 1
ATOM 612 C C . ILE A 1 77 ? -16.436 -1.679 4.438 1.00 61.62 77 ILE A C 1
ATOM 614 O O . ILE A 1 77 ? -16.401 -1.130 3.335 1.00 61.62 77 ILE A O 1
ATOM 618 N N . LEU A 1 78 ? -17.540 -2.242 4.931 1.00 59.09 78 LEU A N 1
ATOM 619 C CA . LEU A 1 78 ? -18.845 -2.194 4.302 1.00 59.09 78 LEU A CA 1
ATOM 620 C C . LEU A 1 78 ? -19.506 -0.888 4.743 1.00 59.09 78 LEU A C 1
ATOM 622 O O . LEU A 1 78 ? -20.260 -0.859 5.711 1.00 59.09 78 LEU A O 1
ATOM 626 N N . LEU A 1 79 ? -19.165 0.215 4.070 1.00 57.53 79 LEU A N 1
ATOM 627 C CA . LEU A 1 79 ? -19.920 1.457 4.213 1.00 57.53 79 LEU A CA 1
ATOM 628 C C . LEU A 1 79 ? -21.397 1.095 4.035 1.00 57.53 79 LEU A C 1
ATOM 630 O O . LEU A 1 79 ? -21.802 0.682 2.950 1.00 57.53 79 LEU A O 1
ATOM 634 N N . LYS A 1 80 ? -22.179 1.167 5.117 1.00 49.84 80 LYS A N 1
ATOM 635 C CA . LYS A 1 80 ? -23.629 1.142 4.996 1.00 49.84 80 LYS A CA 1
ATOM 636 C C . LYS A 1 80 ? -23.960 2.397 4.213 1.00 49.84 80 LYS A C 1
ATOM 638 O O . LYS A 1 80 ? -23.780 3.505 4.712 1.00 49.84 80 LYS A O 1
ATOM 643 N N . GLU A 1 81 ? -24.339 2.216 2.959 1.00 53.28 81 GLU A N 1
ATOM 644 C CA . GLU A 1 81 ? -25.087 3.237 2.254 1.00 53.28 81 GLU A CA 1
ATOM 645 C C . GLU A 1 81 ? -26.375 3.401 3.057 1.00 53.28 81 GLU A C 1
ATOM 647 O O . GLU A 1 81 ? -27.263 2.548 3.009 1.00 53.28 81 GLU A O 1
ATOM 652 N N . ASP A 1 82 ? -26.436 4.443 3.886 1.00 51.62 82 ASP A N 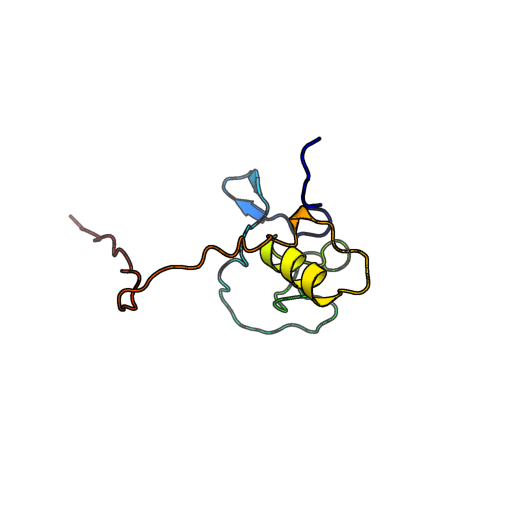1
ATOM 653 C CA . ASP A 1 82 ? -27.709 4.881 4.428 1.00 51.62 82 ASP A CA 1
ATOM 654 C C . ASP A 1 82 ? -28.556 5.289 3.224 1.00 51.62 82 ASP A C 1
ATOM 656 O O . ASP A 1 82 ? -28.282 6.283 2.547 1.00 51.62 82 ASP A O 1
ATOM 660 N N . GLN A 1 83 ? -29.560 4.465 2.930 1.00 49.88 83 GLN A N 1
ATOM 661 C CA . GLN A 1 83 ? -30.639 4.809 2.023 1.00 49.88 83 GLN A CA 1
ATOM 662 C C . GLN A 1 83 ? -31.330 6.040 2.606 1.00 49.88 83 GLN A C 1
ATOM 664 O O . GLN A 1 83 ? -32.127 5.941 3.540 1.00 49.88 83 GLN A O 1
ATOM 669 N N . LYS A 1 84 ? -31.000 7.211 2.070 1.00 37.69 84 LYS A N 1
ATOM 670 C CA . LYS A 1 84 ? -31.864 8.376 2.171 1.00 37.69 84 LYS A CA 1
ATOM 671 C C . LYS A 1 84 ? -32.395 8.662 0.775 1.00 37.69 84 LYS A C 1
ATOM 673 O O . LYS A 1 84 ? -31.730 9.299 -0.038 1.00 37.69 84 LYS A O 1
ATOM 678 N N . GLU A 1 85 ? -33.573 8.109 0.514 1.00 46.34 85 GLU A N 1
ATOM 679 C CA . GLU A 1 85 ? -34.451 8.553 -0.561 1.00 46.34 85 GLU A CA 1
ATOM 680 C C . GLU A 1 85 ? -34.814 10.041 -0.403 1.00 46.34 85 GLU A C 1
ATOM 682 O O . GLU A 1 85 ? -34.801 10.594 0.703 1.00 46.34 85 GLU A O 1
ATOM 687 N N . GLU A 1 86 ? -35.192 10.616 -1.551 1.00 40.44 86 GLU A N 1
ATOM 688 C CA . GLU A 1 86 ? -35.757 11.950 -1.819 1.00 40.44 86 GLU A CA 1
ATOM 689 C C . GLU A 1 86 ? -34.761 13.131 -1.895 1.00 40.44 86 GLU A C 1
ATOM 691 O O . GLU A 1 86 ? -34.043 13.431 -0.948 1.00 40.44 86 GLU A O 1
ATOM 696 N N . ALA A 1 87 ? -34.679 13.945 -2.953 1.00 36.88 87 ALA A N 1
ATOM 697 C CA . ALA A 1 87 ? -35.343 14.007 -4.254 1.00 36.88 87 ALA A CA 1
ATOM 698 C C . ALA A 1 87 ? -34.438 14.828 -5.206 1.00 36.88 87 ALA A C 1
ATOM 700 O O . ALA A 1 87 ? -33.526 15.529 -4.766 1.00 36.88 87 ALA A O 1
ATOM 701 N N . GLY A 1 88 ? -34.654 14.694 -6.516 1.00 37.94 88 GLY A N 1
ATOM 702 C CA . GLY A 1 88 ? -33.720 1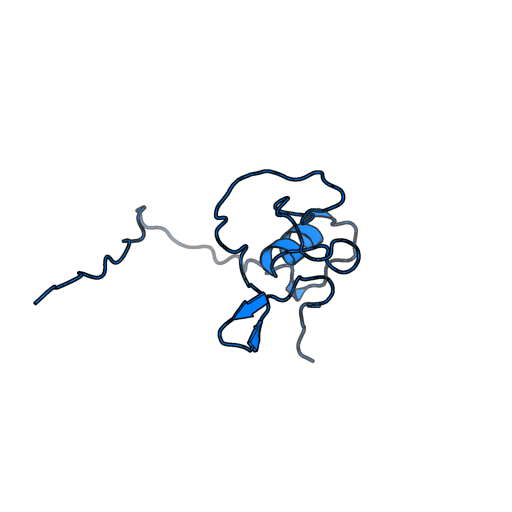5.102 -7.568 1.00 37.94 88 GLY A CA 1
ATOM 703 C C . GLY A 1 88 ? -33.333 16.584 -7.658 1.00 37.94 88 GLY A C 1
ATOM 704 O O . GLY A 1 88 ? -33.985 17.460 -7.111 1.00 37.94 88 GLY A O 1
ATOM 705 N N . VAL A 1 89 ? -32.273 16.833 -8.437 1.00 34.41 89 VAL A N 1
ATOM 706 C CA . VAL A 1 89 ? -32.193 17.812 -9.541 1.00 34.41 89 VAL A CA 1
ATOM 707 C C . VAL A 1 89 ? -30.812 17.676 -10.211 1.00 34.41 89 VAL A C 1
ATOM 709 O O . VAL A 1 89 ? -29.776 17.888 -9.596 1.00 34.41 89 VAL A O 1
ATOM 712 N N . GLY A 1 90 ? -30.845 17.283 -11.489 1.00 33.84 90 GLY A N 1
ATOM 713 C CA . GLY A 1 90 ? -29.976 17.693 -12.604 1.00 33.84 90 GLY A CA 1
ATOM 714 C C . GLY A 1 90 ? -28.460 17.884 -12.430 1.00 33.84 90 GLY A C 1
ATOM 715 O O . GLY A 1 90 ? -28.028 18.855 -11.832 1.00 33.84 90 GLY A O 1
ATOM 716 N N . ASN A 1 91 ? -27.708 17.062 -13.183 1.00 37.59 91 ASN A N 1
ATOM 717 C CA . ASN A 1 91 ? -26.527 17.373 -14.020 1.00 37.59 91 ASN A CA 1
ATOM 718 C C . ASN A 1 91 ? -25.432 18.292 -13.405 1.00 37.59 91 ASN A C 1
ATOM 720 O O . ASN A 1 91 ? -25.671 19.451 -13.089 1.00 37.59 91 ASN A O 1
ATOM 724 N N . LYS A 1 92 ? -24.142 17.938 -13.412 1.00 37.56 92 LYS A N 1
ATOM 725 C CA . LYS A 1 92 ? -23.254 17.969 -14.592 1.00 37.56 92 LYS A CA 1
ATOM 726 C C . LYS A 1 92 ? -21.868 17.444 -14.189 1.00 37.56 92 LYS A C 1
ATOM 728 O O . LYS A 1 92 ? -21.381 17.693 -13.092 1.00 37.56 92 LYS A O 1
ATOM 733 N N . THR A 1 93 ? -21.235 16.770 -15.139 1.00 36.31 93 THR A N 1
ATOM 734 C CA . THR A 1 93 ? -19.790 16.569 -15.281 1.00 36.31 93 THR A CA 1
ATOM 735 C C . THR A 1 93 ? -18.934 17.794 -14.944 1.00 36.31 93 THR A C 1
ATOM 737 O O . THR A 1 93 ? -19.354 18.924 -15.183 1.00 36.31 93 THR A O 1
ATOM 740 N N . LEU A 1 94 ? -17.671 17.483 -14.616 1.00 36.41 94 LEU A N 1
ATOM 741 C CA . LEU A 1 94 ? -16.451 18.291 -14.754 1.00 36.41 94 LEU A CA 1
ATOM 742 C C . LEU A 1 94 ? -15.921 18.888 -13.442 1.00 36.41 94 LEU A C 1
ATOM 744 O O . LEU A 1 94 ? -16.276 19.991 -13.047 1.00 36.41 94 LEU A O 1
ATOM 748 N N . PHE A 1 95 ? -14.980 18.174 -12.820 1.00 34.81 95 PHE A N 1
ATOM 749 C CA . PHE A 1 95 ? -13.998 18.792 -11.930 1.00 34.81 95 PHE A CA 1
ATOM 750 C C . PHE A 1 95 ? -13.123 19.746 -12.760 1.00 34.81 95 PHE A C 1
ATOM 752 O O . PHE A 1 95 ? -12.516 19.290 -13.737 1.00 34.81 95 PHE A O 1
ATOM 759 N N . PRO A 1 96 ? -13.017 21.039 -12.413 1.00 35.69 96 PRO A N 1
ATOM 760 C CA . PRO A 1 96 ? -12.019 21.909 -13.010 1.00 35.69 96 PRO A CA 1
ATOM 761 C C . PRO A 1 96 ? -10.629 21.533 -12.487 1.00 35.69 96 PRO A C 1
ATOM 763 O O . PRO A 1 96 ? -10.375 21.512 -11.286 1.00 35.69 96 PRO A O 1
ATOM 766 N N . LEU A 1 97 ? -9.731 21.234 -13.423 1.00 38.41 97 LEU A N 1
ATOM 767 C CA . LEU A 1 97 ? -8.291 21.194 -13.213 1.00 38.41 97 LEU A CA 1
ATOM 768 C C . LEU A 1 97 ? -7.820 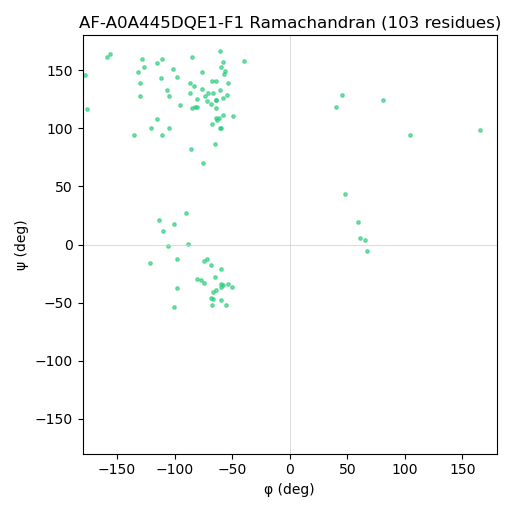22.629 -12.945 1.00 38.41 97 LEU A C 1
ATOM 770 O O . LEU A 1 97 ? -7.724 23.429 -13.878 1.00 38.41 97 LEU A O 1
ATOM 774 N N . GLU A 1 98 ? -7.542 22.959 -11.687 1.00 37.41 98 GLU A N 1
ATOM 775 C CA . GLU A 1 98 ? -6.892 24.221 -11.343 1.00 37.41 98 GLU A CA 1
ATOM 776 C C . GLU A 1 98 ? -5.477 24.229 -11.941 1.00 37.41 98 GLU A C 1
ATOM 778 O O . GLU A 1 98 ? -4.591 23.473 -11.540 1.00 37.41 98 GLU A O 1
ATOM 783 N N . LYS A 1 99 ? -5.289 25.057 -12.973 1.00 43.00 99 LYS A N 1
ATOM 784 C CA . LYS A 1 99 ? -3.984 25.378 -13.548 1.00 43.00 99 LYS A CA 1
ATOM 785 C C . LYS A 1 99 ? -3.358 26.476 -12.693 1.00 43.00 99 LYS A C 1
ATOM 787 O O . LYS A 1 99 ? -3.891 27.580 -12.633 1.00 43.00 99 LYS A O 1
ATOM 792 N N . THR A 1 100 ? -2.218 26.198 -12.078 1.00 48.53 100 THR A N 1
ATOM 793 C CA . THR A 1 100 ? -1.325 27.241 -11.570 1.00 48.53 100 THR A CA 1
ATOM 794 C C . THR A 1 100 ? -0.650 27.953 -12.752 1.00 48.53 100 THR A C 1
ATOM 796 O O . THR A 1 100 ? -0.126 27.279 -13.642 1.00 48.53 100 THR A O 1
ATOM 799 N N . PRO A 1 101 ? -0.644 29.297 -12.813 1.00 46.88 101 PRO A N 1
ATOM 800 C CA . PRO A 1 101 ? 0.165 30.016 -13.786 1.00 46.88 101 PRO A CA 1
ATOM 801 C C . PRO A 1 101 ? 1.618 30.115 -13.302 1.00 46.88 101 PRO A C 1
ATOM 803 O O . PRO A 1 101 ? 1.901 30.593 -12.205 1.00 46.88 101 PRO A O 1
ATOM 806 N N . LEU A 1 102 ? 2.537 29.658 -14.154 1.00 45.56 102 LEU A N 1
ATOM 807 C CA . LEU A 1 102 ? 3.933 30.088 -14.169 1.00 45.56 102 LEU A CA 1
ATOM 808 C C . LEU A 1 102 ? 3.965 31.547 -14.634 1.00 45.56 102 LEU A C 1
ATOM 810 O O . LEU A 1 102 ? 3.535 31.846 -15.747 1.00 45.56 102 LEU A O 1
ATOM 814 N N . THR A 1 103 ? 4.494 32.440 -13.808 1.00 54.19 103 THR A N 1
ATOM 815 C CA . THR A 1 103 ? 4.961 33.754 -14.255 1.00 54.19 103 THR A CA 1
ATOM 816 C C . THR A 1 103 ? 6.462 33.825 -14.048 1.00 54.19 103 THR A C 1
ATOM 818 O O . THR A 1 103 ? 6.940 33.899 -12.918 1.00 54.19 103 THR A O 1
ATOM 821 N N . GLU A 1 104 ? 7.178 33.774 -15.169 1.00 47.78 104 GLU A N 1
ATOM 822 C CA . GLU A 1 104 ? 8.542 34.265 -15.321 1.00 47.78 104 GLU A CA 1
ATOM 823 C C . GLU A 1 104 ? 8.558 35.792 -15.175 1.00 47.78 104 GLU A C 1
ATOM 825 O O . GLU A 1 104 ? 7.783 36.489 -15.840 1.00 47.78 104 GLU A O 1
ATOM 830 N N . LYS A 1 105 ? 9.460 36.306 -14.336 1.00 50.12 105 LYS A N 1
ATOM 831 C CA . LYS A 1 105 ? 10.209 37.544 -14.574 1.00 50.12 105 LYS A CA 1
ATOM 832 C C . LYS A 1 105 ? 11.382 37.651 -13.612 1.00 50.12 105 LYS A C 1
ATOM 834 O O . LYS A 1 105 ? 11.203 37.274 -12.435 1.00 50.12 105 LYS A O 1
#

Solvent-accessible surface area (backbone atoms only — not comparable to full-atom values): 7220 Å² total; per-residue (Å²): 136,84,87,75,83,82,67,75,42,40,42,71,42,80,52,97,92,37,84,41,73,38,60,54,74,73,89,77,97,67,95,68,81,43,66,75,84,44,17,16,79,65,80,32,47,72,46,97,49,44,91,69,26,48,23,58,12,51,52,37,45,52,56,51,53,65,73,60,75,72,93,75,75,60,67,86,78,57,71,76,77,76,85,73,80,85,79,89,82,80,90,79,90,80,84,81,81,84,76,82,81,88,78,91,130

InterPro domains:
  IPR006734 PLATZ transcription factor [PF04640] (1-62)

Radius of gyration: 18.78 Å; Cα contacts (8 Å, |Δi|>4): 109; chains: 1; bounding box: 48×53×38 Å

Sequence (105 aa):
MREHIDCSQIQPYKSNKLSVIALEPLPHHGSVKWRMASSCKTCRRKLANPNLYRYCSISCKVRAVLKKSDHSVPPFILLKEDQKEEAGVGNKTLFPLEKTPLTEK

Organism: Arachis hypogaea (NCBI:txid3818)

Nearest PDB structures (foldseek):
  8hky-assembly1_S14P  TM=2.394E-01  e=6.096E+00  Sulfolobus acidocaldarius DSM 639

Foldseek 3Di:
DDDDDPCFQAAWDADPNDTHAAADADDDPDDDQDDCQQAAVQPSHGDPDSVGHRHHHPVSVLVVLVVVDDPDRDVVSVPPPPDDDDDDDDDDDDDDDDDDDDDDD

Mean predicted aligned error: 14.57 Å

Secondary structure (DSSP, 8-state):
-------TTBPEEEETTEEEE-SSPPP-SS-----GGGB-TTT-PBPS-TTT-SBSSHHHHHHHHHTT-SS---GGGS--------------------PPPP---

pLDDT: mean 71.63, std 21.08, range [33.84, 95.12]